Protein AF-A0A957LJ65-F1 (afdb_monomer_lite)

Sequence (81 aa):
IHIQDSQGRDVLTFAPARSYQSLAFSSPLMVAGETYTVYVGGASSGAVTNGLYAGGAYTPGAEVTSFTVESIVTQIGARSR

Secondary structure (DSSP, 8-state):
-EEEETT--EEEEE--SS--S------TT--TT-EEEEEES-EE-SEEETTEEESS-EE--EEEEEEE--SS---------

Structure (mmCIF, N/CA/C/O backbone):
data_AF-A0A957LJ65-F1
#
_entry.id   AF-A0A957LJ65-F1
#
loop_
_atom_site.group_PDB
_atom_site.id
_atom_site.type_symbol
_atom_site.label_atom_id
_atom_site.label_alt_id
_atom_site.label_comp_id
_atom_site.label_asym_id
_atom_site.label_entity_id
_atom_site.label_seq_id
_atom_site.pdbx_PDB_ins_code
_atom_site.Cartn_x
_atom_site.Cartn_y
_atom_site.Cartn_z
_atom_site.occupancy
_atom_site.B_iso_or_equiv
_atom_site.auth_seq_id
_atom_site.auth_comp_id
_atom_site.auth_asym_id
_atom_site.auth_atom_id
_atom_site.pdbx_PDB_model_num
ATOM 1 N N . ILE A 1 1 ? 3.742 -3.580 -4.253 1.00 88.56 1 ILE A N 1
ATOM 2 C CA . ILE A 1 1 ? 2.455 -3.591 -3.538 1.00 88.56 1 ILE A CA 1
ATOM 3 C C . ILE A 1 1 ? 1.920 -2.177 -3.539 1.00 88.56 1 ILE A C 1
ATOM 5 O O . ILE A 1 1 ? 2.690 -1.242 -3.350 1.00 88.56 1 ILE A O 1
ATOM 9 N N . HIS A 1 2 ? 0.646 -2.032 -3.836 1.00 91.25 2 HIS A N 1
ATOM 10 C CA . HIS A 1 2 ? -0.051 -0.764 -3.811 1.00 91.25 2 HIS A CA 1
ATOM 11 C C . HIS A 1 2 ? -1.335 -0.944 -3.014 1.00 91.25 2 HIS A C 1
ATOM 13 O O . HIS A 1 2 ? -1.997 -1.969 -3.164 1.00 91.25 2 HIS A O 1
ATOM 19 N N . ILE A 1 3 ? -1.646 0.009 -2.149 1.00 91.00 3 ILE A N 1
ATOM 20 C CA . ILE A 1 3 ? -2.862 0.047 -1.349 1.00 91.00 3 ILE A CA 1
ATOM 21 C C . ILE A 1 3 ? -3.539 1.376 -1.654 1.00 91.00 3 ILE A C 1
ATOM 23 O O . ILE A 1 3 ? -2.941 2.432 -1.447 1.00 91.00 3 ILE A O 1
ATOM 27 N N . GLN A 1 4 ? -4.785 1.307 -2.104 1.00 91.19 4 GLN A N 1
ATOM 28 C CA . GLN A 1 4 ? -5.642 2.474 -2.296 1.00 91.19 4 GLN A CA 1
ATOM 29 C C . GLN A 1 4 ? -6.928 2.324 -1.492 1.00 91.19 4 GLN A C 1
ATOM 31 O O . GLN A 1 4 ? -7.355 1.204 -1.193 1.00 91.19 4 GLN A O 1
ATOM 36 N N . ASP A 1 5 ? -7.538 3.450 -1.149 1.00 90.44 5 ASP A N 1
ATOM 37 C CA . ASP A 1 5 ? -8.853 3.470 -0.516 1.00 90.44 5 ASP A CA 1
ATOM 38 C C . ASP A 1 5 ? -10.002 3.308 -1.528 1.00 90.44 5 ASP A C 1
ATOM 40 O O . ASP A 1 5 ? -9.798 3.205 -2.742 1.00 90.44 5 ASP A O 1
ATOM 44 N N . SER A 1 6 ? -11.230 3.304 -1.009 1.00 86.69 6 SER A N 1
ATOM 45 C CA . SER A 1 6 ? -12.475 3.233 -1.782 1.00 86.69 6 SER A CA 1
ATOM 46 C C . SER A 1 6 ? -12.659 4.387 -2.782 1.00 86.69 6 SER A C 1
ATOM 48 O O . SER A 1 6 ? -13.416 4.252 -3.742 1.00 86.69 6 SER A O 1
ATOM 50 N N . GLN A 1 7 ? -11.955 5.506 -2.585 1.00 84.94 7 GLN A N 1
ATOM 51 C CA . GLN A 1 7 ? -11.982 6.698 -3.436 1.00 84.94 7 GLN A CA 1
ATOM 52 C C . GLN A 1 7 ? -10.845 6.705 -4.476 1.00 84.94 7 GLN A C 1
ATOM 54 O O . GLN A 1 7 ? -10.708 7.670 -5.228 1.00 84.94 7 GLN A O 1
ATOM 59 N N . GLY A 1 8 ? -10.010 5.659 -4.519 1.00 83.81 8 GLY A N 1
ATOM 60 C CA . GLY A 1 8 ? -8.847 5.577 -5.404 1.00 83.81 8 GLY A CA 1
ATOM 61 C C . GLY A 1 8 ? -7.676 6.468 -4.976 1.00 83.81 8 GLY A C 1
ATOM 62 O O . GLY A 1 8 ? -6.787 6.739 -5.783 1.00 83.81 8 GLY A O 1
ATOM 63 N N . ARG A 1 9 ? -7.655 6.949 -3.726 1.00 86.88 9 ARG A N 1
ATOM 64 C CA . ARG A 1 9 ? -6.504 7.674 -3.177 1.00 86.88 9 ARG A CA 1
ATOM 65 C C . ARG A 1 9 ? -5.410 6.685 -2.802 1.00 86.88 9 ARG A C 1
ATOM 67 O O . ARG A 1 9 ? -5.670 5.688 -2.129 1.00 86.88 9 ARG A O 1
ATOM 74 N N . ASP A 1 10 ? -4.182 7.004 -3.198 1.00 87.50 10 ASP A N 1
ATOM 75 C CA . ASP A 1 10 ? -2.998 6.225 -2.844 1.00 87.50 10 ASP A CA 1
ATOM 76 C C . ASP A 1 10 ? -2.709 6.344 -1.340 1.00 87.50 10 ASP A C 1
ATOM 78 O O . ASP A 1 10 ? -2.527 7.442 -0.8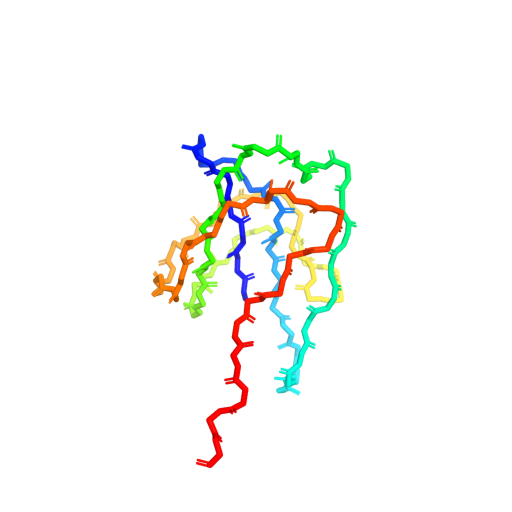06 1.00 87.50 10 ASP A O 1
ATOM 82 N N . VAL A 1 11 ? -2.688 5.202 -0.657 1.00 89.88 11 VAL A N 1
ATOM 83 C CA . VAL A 1 11 ? -2.377 5.084 0.774 1.00 89.88 11 VAL A CA 1
ATOM 84 C C . VAL A 1 11 ? -0.953 4.571 0.968 1.00 89.88 11 VAL A C 1
ATOM 86 O O . VAL A 1 11 ? -0.265 4.981 1.906 1.00 89.88 11 VAL A O 1
ATOM 89 N N . LEU A 1 12 ? -0.511 3.660 0.098 1.00 89.81 12 LEU A N 1
ATOM 90 C CA . LEU A 1 12 ? 0.825 3.083 0.114 1.00 89.81 12 LEU A CA 1
ATOM 91 C C . LEU A 1 12 ? 1.184 2.553 -1.272 1.00 89.81 12 LEU A C 1
ATOM 93 O O . LEU A 1 12 ? 0.594 1.576 -1.721 1.00 89.81 12 LEU A O 1
ATOM 97 N N . THR A 1 13 ? 2.270 3.052 -1.855 1.00 91.25 13 THR A N 1
ATOM 98 C CA . THR A 1 13 ? 2.914 2.426 -3.015 1.00 91.25 13 THR A CA 1
ATOM 99 C C . THR A 1 13 ? 4.333 2.011 -2.662 1.00 91.25 13 THR A C 1
ATOM 101 O O . THR A 1 13 ? 5.214 2.846 -2.476 1.00 91.25 13 THR A O 1
ATOM 104 N N . PHE A 1 14 ? 4.580 0.707 -2.584 1.00 89.12 14 PHE A N 1
ATOM 105 C CA . PHE A 1 14 ? 5.865 0.157 -2.164 1.00 89.12 14 PHE A CA 1
ATOM 106 C C . PHE A 1 14 ? 6.359 -0.935 -3.121 1.00 89.12 14 PHE A C 1
ATOM 108 O O . PHE A 1 14 ? 5.690 -1.949 -3.330 1.00 89.12 14 PHE A O 1
ATOM 115 N N . ALA A 1 15 ? 7.549 -0.767 -3.692 1.00 88.75 15 ALA A N 1
ATOM 116 C CA . ALA A 1 15 ? 8.262 -1.803 -4.431 1.00 88.75 15 ALA A CA 1
ATOM 117 C C . ALA A 1 15 ? 9.463 -2.285 -3.605 1.00 88.75 15 ALA A C 1
ATOM 119 O O . ALA A 1 15 ? 10.503 -1.624 -3.568 1.00 88.75 15 ALA A O 1
ATOM 120 N N . PRO A 1 16 ? 9.343 -3.436 -2.927 1.00 83.31 16 PRO A N 1
ATOM 121 C CA . PRO A 1 16 ? 10.461 -3.989 -2.190 1.00 83.31 16 PRO A CA 1
ATOM 122 C C . PRO A 1 16 ? 11.545 -4.478 -3.152 1.00 83.31 16 PRO A C 1
ATOM 124 O O . PRO A 1 16 ? 11.263 -5.182 -4.118 1.00 83.31 16 PRO A O 1
ATOM 127 N N . ALA A 1 17 ? 12.804 -4.163 -2.846 1.00 82.44 17 ALA A N 1
ATOM 128 C CA . ALA A 1 17 ? 13.956 -4.631 -3.620 1.00 82.44 17 ALA A CA 1
ATOM 129 C C . ALA A 1 17 ? 14.245 -6.137 -3.442 1.00 82.44 17 ALA A C 1
ATOM 131 O O . ALA A 1 17 ? 15.038 -6.712 -4.183 1.00 82.44 17 ALA A O 1
ATOM 132 N N . ARG A 1 18 ? 13.644 -6.776 -2.430 1.00 84.00 18 ARG A N 1
ATOM 133 C CA . ARG A 1 18 ? 13.803 -8.201 -2.108 1.00 84.00 18 ARG A CA 1
ATOM 134 C C . ARG A 1 18 ? 12.449 -8.831 -1.807 1.00 84.00 18 ARG A C 1
ATOM 136 O O . ARG A 1 18 ? 11.526 -8.152 -1.366 1.00 84.00 18 ARG A O 1
ATOM 143 N N . SER A 1 19 ? 12.347 -10.141 -1.998 1.00 83.88 19 SER A N 1
ATOM 144 C CA . SER A 1 19 ? 11.175 -10.913 -1.585 1.00 83.88 19 SER A CA 1
ATOM 145 C C . SER A 1 19 ? 10.916 -10.750 -0.085 1.00 83.88 19 SER A C 1
ATOM 147 O O . SER A 1 19 ? 11.840 -10.853 0.723 1.00 83.88 19 SER A 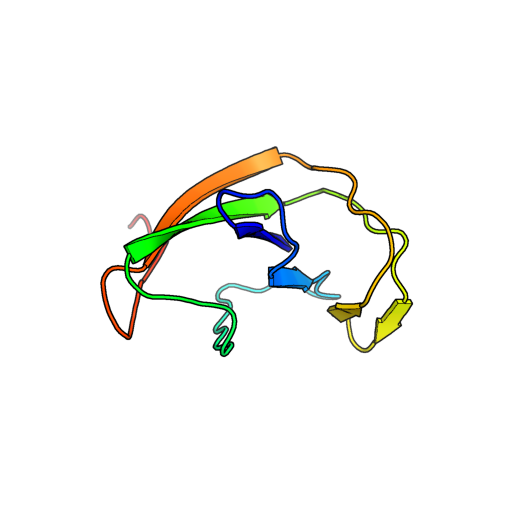O 1
ATOM 149 N N . TYR A 1 20 ? 9.659 -10.534 0.283 1.00 82.38 20 TYR A N 1
ATOM 150 C CA . TYR A 1 20 ? 9.201 -10.382 1.660 1.00 82.38 20 TYR A CA 1
ATOM 151 C C . TYR A 1 20 ? 8.069 -11.377 1.922 1.00 82.38 20 TYR A C 1
ATOM 153 O O . TYR A 1 20 ? 7.323 -11.727 1.010 1.00 82.38 20 TYR A O 1
ATOM 161 N N . GLN A 1 21 ? 7.953 -11.840 3.166 1.00 83.38 21 GLN A N 1
ATOM 162 C CA . GLN A 1 21 ? 6.892 -12.765 3.579 1.00 83.38 21 GLN A CA 1
ATOM 163 C C . GLN A 1 21 ? 5.701 -12.041 4.217 1.00 83.38 21 GLN A C 1
ATOM 165 O O . GLN A 1 21 ? 4.567 -12.499 4.094 1.00 83.38 21 GLN A O 1
ATOM 170 N N . SER A 1 22 ? 5.972 -10.929 4.901 1.00 82.75 22 SER A N 1
ATOM 171 C CA . SER A 1 22 ? 4.986 -10.145 5.640 1.00 82.75 22 SER A CA 1
ATOM 172 C C . SER A 1 22 ? 5.324 -8.663 5.524 1.00 82.75 22 SER A C 1
ATOM 174 O O . SER A 1 22 ? 6.501 -8.299 5.516 1.00 82.75 22 SER A O 1
ATOM 176 N N . LEU A 1 23 ? 4.298 -7.819 5.459 1.00 83.19 23 LEU A N 1
ATOM 177 C CA . LEU A 1 23 ? 4.412 -6.364 5.492 1.00 83.19 23 LEU A CA 1
ATOM 178 C C . LEU A 1 23 ? 3.568 -5.853 6.660 1.00 83.19 23 LEU A C 1
ATOM 180 O O . LEU A 1 23 ? 2.376 -6.139 6.722 1.00 83.19 23 LEU A O 1
ATOM 184 N N . ALA A 1 24 ? 4.190 -5.112 7.574 1.00 86.44 24 ALA A N 1
ATOM 185 C CA . ALA A 1 24 ? 3.488 -4.382 8.623 1.00 86.44 24 ALA A CA 1
ATOM 186 C C . ALA A 1 24 ? 3.462 -2.903 8.230 1.00 86.44 24 ALA A C 1
ATOM 188 O O . ALA A 1 24 ? 4.509 -2.319 7.948 1.00 86.44 24 ALA A O 1
ATOM 189 N N . PHE A 1 25 ? 2.273 -2.316 8.191 1.00 84.44 25 PHE A N 1
ATOM 190 C CA . PHE A 1 25 ? 2.069 -0.928 7.801 1.00 84.44 25 PHE A CA 1
ATOM 191 C C . PHE A 1 25 ? 1.049 -0.283 8.735 1.00 84.44 25 PHE A C 1
ATOM 193 O O . PHE A 1 25 ? 0.015 -0.874 9.034 1.00 84.44 25 PHE A O 1
ATOM 200 N N . SER A 1 26 ? 1.358 0.927 9.195 1.00 84.62 26 SER A N 1
ATOM 201 C CA . SER A 1 26 ? 0.481 1.749 10.025 1.00 84.62 26 SER A CA 1
ATOM 202 C C . SER A 1 26 ? 0.559 3.188 9.533 1.00 84.62 26 SER A C 1
ATOM 204 O O . SER A 1 26 ? 1.651 3.755 9.469 1.00 84.62 26 SER A O 1
ATOM 206 N N . SER A 1 27 ? -0.580 3.783 9.201 1.00 83.00 27 SER A N 1
ATOM 207 C CA . SER A 1 27 ? -0.657 5.153 8.699 1.00 83.00 27 SER A CA 1
ATOM 208 C C . SER A 1 27 ? -1.903 5.844 9.243 1.00 83.00 27 SER A C 1
ATOM 210 O O . SER A 1 27 ? -2.935 5.185 9.367 1.00 83.00 27 SER A O 1
ATOM 212 N N . PRO A 1 28 ? -1.857 7.163 9.514 1.00 83.00 28 PRO A N 1
ATOM 213 C CA . PRO A 1 28 ? -3.051 7.934 9.867 1.00 83.00 28 PRO A CA 1
ATOM 214 C C . PRO A 1 28 ? -4.092 7.981 8.735 1.00 83.00 28 PRO A C 1
ATOM 216 O O . PRO A 1 28 ? -5.234 8.354 8.976 1.00 83.00 28 PRO A O 1
ATOM 219 N N . LEU A 1 29 ? -3.711 7.607 7.506 1.00 82.56 29 LEU A N 1
ATOM 220 C CA . LEU A 1 29 ? -4.626 7.475 6.369 1.00 82.56 29 LEU A CA 1
ATOM 221 C C . LEU A 1 29 ? -5.454 6.178 6.410 1.00 82.56 29 LEU A C 1
ATOM 223 O O . LEU A 1 29 ? -6.391 6.041 5.624 1.00 82.56 29 LEU A O 1
ATOM 227 N N . MET A 1 30 ? -5.120 5.228 7.295 1.00 82.81 30 MET A N 1
ATOM 228 C CA . MET A 1 30 ? -5.930 4.032 7.530 1.00 82.81 30 MET A CA 1
ATOM 229 C C . MET A 1 30 ? -7.016 4.343 8.559 1.00 82.81 30 MET A C 1
ATOM 231 O O . MET A 1 30 ? -6.732 4.545 9.739 1.00 82.81 30 MET A O 1
ATOM 235 N N . VAL A 1 31 ? -8.260 4.383 8.095 1.00 84.81 31 VAL A N 1
ATOM 236 C CA . VAL A 1 31 ? -9.438 4.752 8.876 1.00 84.81 31 VAL A CA 1
ATOM 237 C C . VAL A 1 31 ? -10.286 3.508 9.110 1.00 84.81 31 VAL A C 1
ATOM 239 O O . VAL A 1 31 ? -10.514 2.714 8.199 1.00 84.81 31 VAL A O 1
ATOM 242 N N . ALA A 1 32 ? -10.753 3.334 10.345 1.00 83.38 32 ALA A N 1
ATOM 243 C CA . ALA A 1 32 ? -11.659 2.244 10.672 1.00 83.38 32 ALA A CA 1
ATOM 244 C C . ALA A 1 32 ? -13.017 2.432 9.970 1.00 83.38 32 ALA A C 1
ATOM 246 O O . ALA A 1 32 ? -13.565 3.531 9.957 1.00 83.38 32 ALA A O 1
ATOM 247 N N . GLY A 1 33 ? -13.557 1.356 9.404 1.00 83.00 33 GLY A N 1
ATOM 248 C CA . GLY A 1 33 ? -14.769 1.342 8.586 1.00 83.00 33 GLY A CA 1
ATOM 249 C C . GLY A 1 33 ? -14.525 1.557 7.090 1.00 83.00 33 GLY A C 1
ATOM 250 O O . GLY A 1 33 ? -15.440 1.335 6.302 1.00 83.00 33 GLY A O 1
ATOM 251 N N . GLU A 1 34 ? -13.310 1.931 6.676 1.00 87.31 34 GLU A N 1
ATOM 252 C CA . GLU A 1 34 ? -12.973 2.105 5.261 1.00 87.31 34 GLU A CA 1
ATOM 253 C C . GLU A 1 34 ? -12.481 0.807 4.620 1.00 87.31 34 GLU A C 1
ATOM 255 O O . GLU A 1 34 ? -11.843 -0.042 5.254 1.00 87.31 34 GLU A O 1
ATOM 260 N N . THR A 1 35 ? -12.780 0.669 3.328 1.00 88.56 35 THR A N 1
ATOM 261 C CA . THR A 1 35 ? -12.333 -0.461 2.508 1.00 88.56 35 THR A CA 1
ATOM 262 C C . THR A 1 35 ? -11.130 -0.061 1.672 1.00 88.56 35 THR A C 1
ATOM 264 O O . THR A 1 35 ? -11.131 0.975 1.006 1.00 88.56 35 THR A O 1
ATOM 267 N N . TYR A 1 36 ? -10.118 -0.920 1.688 1.00 90.50 36 TYR A N 1
ATOM 268 C CA . TYR A 1 36 ? -8.870 -0.746 0.970 1.00 90.50 36 TYR A CA 1
ATOM 269 C C . TYR A 1 36 ? -8.643 -1.914 0.023 1.00 90.50 36 TYR A C 1
ATOM 271 O O . TYR A 1 36 ? -8.958 -3.064 0.331 1.00 90.50 36 TYR A O 1
ATOM 279 N N . THR A 1 37 ? -8.062 -1.611 -1.132 1.00 91.12 37 THR A N 1
ATOM 280 C CA . THR A 1 37 ? -7.762 -2.604 -2.165 1.00 91.12 37 THR A CA 1
ATOM 281 C C . THR A 1 37 ? -6.259 -2.718 -2.347 1.00 91.12 37 THR A C 1
ATOM 283 O O . THR A 1 37 ? -5.560 -1.707 -2.438 1.00 91.12 37 THR A O 1
ATOM 286 N N . VAL A 1 38 ? -5.762 -3.952 -2.386 1.00 90.88 38 VAL A N 1
ATOM 287 C CA . VAL A 1 38 ? -4.341 -4.273 -2.506 1.00 90.88 38 VAL A CA 1
ATOM 288 C C . VAL A 1 38 ? -4.038 -4.777 -3.908 1.00 90.88 38 VAL A C 1
ATOM 290 O O . VAL A 1 38 ? -4.593 -5.781 -4.353 1.00 90.88 38 VAL A O 1
ATOM 293 N N . TYR A 1 39 ? -3.075 -4.137 -4.562 1.00 90.31 39 TYR A N 1
ATOM 294 C CA . TYR A 1 39 ? -2.581 -4.494 -5.886 1.00 90.31 39 TYR A CA 1
ATOM 295 C C . TYR A 1 39 ? -1.102 -4.891 -5.846 1.00 90.31 39 TYR A C 1
ATOM 297 O O . TYR A 1 39 ? -0.294 -4.355 -5.075 1.00 90.31 39 TYR A O 1
ATOM 305 N N . VAL A 1 40 ? -0.703 -5.817 -6.718 1.00 88.88 40 VAL A N 1
ATOM 306 C CA . VAL A 1 40 ? 0.698 -6.225 -6.912 1.00 88.88 40 VAL A CA 1
ATOM 307 C C . VAL A 1 40 ? 1.051 -6.295 -8.395 1.00 88.88 40 VAL A C 1
ATOM 309 O O . VAL A 1 40 ? 0.187 -6.419 -9.255 1.00 88.88 40 VAL A O 1
ATOM 312 N N . GLY A 1 41 ? 2.342 -6.173 -8.710 1.00 84.94 41 GLY A N 1
ATOM 313 C CA . GLY A 1 41 ? 2.827 -6.202 -10.096 1.00 84.94 41 GLY A CA 1
ATOM 314 C C . GLY A 1 41 ? 2.558 -4.933 -10.917 1.00 84.94 41 GLY A C 1
ATOM 315 O O . GL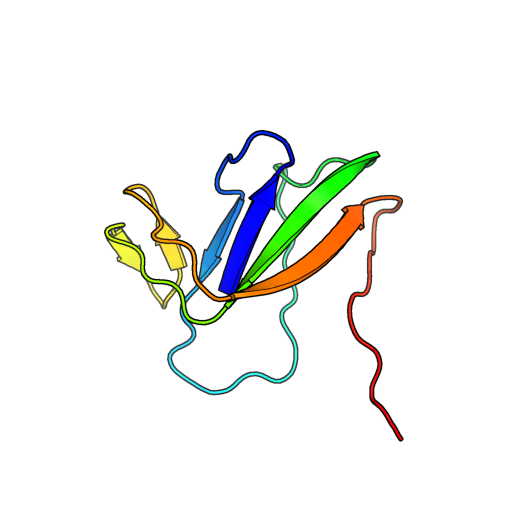Y A 1 41 ? 2.882 -4.918 -12.096 1.00 84.94 41 GLY A O 1
ATOM 316 N N . GLY A 1 42 ? 1.988 -3.880 -10.321 1.00 86.25 42 GLY A N 1
ATOM 317 C CA . GLY A 1 42 ? 1.840 -2.573 -10.976 1.00 86.25 42 GLY A CA 1
ATOM 318 C C . GLY A 1 42 ? 3.122 -1.734 -10.957 1.00 86.25 42 GLY A C 1
ATOM 319 O O . GLY A 1 42 ? 4.117 -2.110 -10.331 1.00 86.25 42 GLY A O 1
ATOM 320 N N . ALA A 1 43 ? 3.074 -0.569 -11.601 1.00 85.38 43 ALA A N 1
ATOM 321 C CA . ALA A 1 43 ? 4.193 0.369 -11.717 1.00 85.38 43 ALA A CA 1
ATOM 322 C C . ALA A 1 43 ? 3.795 1.768 -11.223 1.00 85.38 43 ALA A C 1
ATOM 324 O O . ALA A 1 43 ? 2.628 2.139 -11.289 1.00 85.38 43 ALA A O 1
ATOM 325 N N . SER A 1 44 ? 4.754 2.560 -10.743 1.00 89.12 44 SER A N 1
ATOM 326 C CA . SER A 1 44 ? 4.521 3.952 -10.338 1.00 89.12 44 SER A CA 1
ATOM 327 C C . SER A 1 44 ? 5.559 4.875 -10.963 1.00 89.12 44 SER A C 1
ATOM 329 O O . SER A 1 44 ? 6.736 4.518 -11.045 1.00 89.12 44 SER A O 1
ATOM 331 N N . SER A 1 45 ? 5.117 6.057 -11.396 1.00 87.81 45 SER A N 1
ATOM 332 C CA . SER A 1 45 ? 5.987 7.142 -11.873 1.00 87.81 45 SER A CA 1
ATOM 333 C C . SER A 1 45 ? 6.461 8.079 -10.755 1.00 87.81 45 SER A C 1
ATOM 335 O O . SER A 1 45 ? 7.136 9.070 -11.030 1.00 87.81 45 SER A O 1
ATOM 337 N N . GLY A 1 46 ? 6.094 7.787 -9.503 1.00 87.12 46 GLY A N 1
ATOM 338 C CA . GLY A 1 46 ? 6.454 8.584 -8.336 1.00 87.12 46 GLY A CA 1
ATOM 339 C C . GLY A 1 46 ? 7.947 8.611 -8.020 1.00 87.12 46 GLY A C 1
ATOM 340 O O . GLY A 1 46 ? 8.729 7.778 -8.484 1.00 87.12 46 GLY A O 1
ATOM 341 N N . ALA A 1 47 ? 8.340 9.548 -7.158 1.00 87.56 47 ALA A N 1
ATOM 342 C CA . ALA A 1 47 ? 9.689 9.574 -6.613 1.00 87.56 47 ALA A CA 1
ATOM 343 C C . ALA A 1 47 ? 9.853 8.417 -5.621 1.00 87.56 47 ALA A C 1
ATOM 345 O O . ALA A 1 47 ? 9.099 8.315 -4.655 1.00 87.56 47 ALA A O 1
ATOM 346 N N . VAL A 1 48 ? 10.835 7.544 -5.850 1.00 88.94 48 VAL A N 1
ATOM 347 C CA . VAL A 1 48 ? 11.084 6.382 -4.992 1.00 88.94 48 VAL A CA 1
ATOM 348 C C . VAL A 1 48 ? 12.206 6.661 -3.995 1.00 88.94 48 VAL A C 1
ATOM 350 O O . VAL A 1 48 ? 13.297 7.083 -4.367 1.00 88.94 48 VAL A O 1
ATOM 353 N N . THR A 1 49 ? 11.959 6.392 -2.715 1.00 87.75 49 THR A N 1
ATOM 354 C CA . THR A 1 49 ? 12.970 6.409 -1.649 1.00 87.75 49 THR A CA 1
ATOM 355 C C . THR A 1 49 ? 12.879 5.104 -0.870 1.00 87.75 49 THR A C 1
ATOM 357 O O . THR A 1 49 ? 11.847 4.797 -0.283 1.00 87.75 49 THR A O 1
ATOM 360 N N . ASN A 1 50 ? 13.949 4.301 -0.875 1.00 84.38 50 ASN A N 1
ATOM 361 C CA . ASN A 1 50 ? 13.984 2.981 -0.222 1.00 84.38 50 ASN A CA 1
ATOM 362 C C . ASN A 1 50 ? 12.827 2.042 -0.633 1.00 84.38 50 ASN A C 1
ATOM 364 O O . ASN A 1 50 ? 12.324 1.270 0.179 1.00 84.38 50 ASN A O 1
ATOM 368 N N . GLY A 1 51 ? 12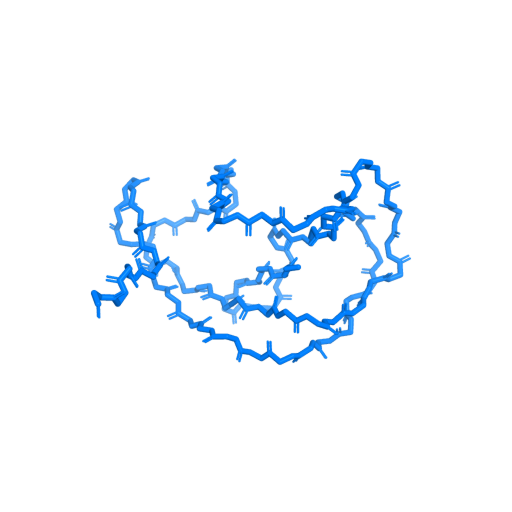.386 2.119 -1.893 1.00 85.19 51 GLY A N 1
ATOM 369 C CA . GLY A 1 51 ? 11.267 1.328 -2.418 1.00 85.19 51 GLY A CA 1
ATOM 370 C C . GLY A 1 51 ? 9.879 1.913 -2.141 1.00 85.19 51 GLY A C 1
ATOM 371 O O . GLY A 1 51 ? 8.910 1.439 -2.723 1.00 85.19 51 GLY A O 1
ATOM 372 N N . LEU A 1 52 ? 9.756 2.950 -1.310 1.00 88.19 52 LEU A N 1
ATOM 373 C CA . LEU A 1 52 ? 8.505 3.682 -1.103 1.00 88.19 52 LEU A CA 1
ATOM 374 C C . LEU A 1 52 ? 8.368 4.776 -2.164 1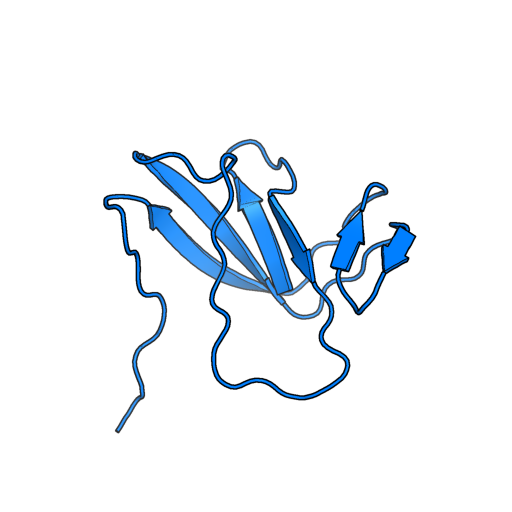.00 88.19 52 LEU A C 1
ATOM 376 O O . LEU A 1 52 ? 9.254 5.620 -2.288 1.00 88.19 52 LEU A O 1
ATOM 380 N N . TYR A 1 53 ? 7.272 4.761 -2.917 1.00 89.00 53 TYR A N 1
ATOM 381 C CA . TYR A 1 53 ? 6.951 5.794 -3.898 1.00 89.00 53 TYR A CA 1
ATOM 382 C C . TYR A 1 53 ? 6.127 6.903 -3.247 1.00 89.00 53 TYR A C 1
ATOM 384 O O . TYR A 1 53 ? 5.178 6.630 -2.514 1.00 89.00 53 TYR A O 1
ATOM 392 N N . ALA A 1 54 ? 6.483 8.149 -3.548 1.00 85.69 54 ALA A N 1
ATOM 393 C CA . ALA A 1 54 ? 5.760 9.343 -3.139 1.00 85.69 54 ALA A CA 1
ATOM 394 C C . ALA A 1 54 ? 5.401 10.195 -4.365 1.00 85.69 54 ALA A C 1
ATOM 396 O O . ALA A 1 54 ? 6.260 10.518 -5.193 1.00 85.69 54 ALA A O 1
ATOM 397 N N . GLY A 1 55 ? 4.125 10.579 -4.457 1.00 82.12 55 GLY A N 1
ATOM 398 C CA . GLY A 1 55 ? 3.580 11.325 -5.592 1.00 82.12 55 GLY A CA 1
ATOM 399 C C . GLY A 1 55 ? 3.574 10.528 -6.902 1.00 82.12 55 GLY A C 1
ATOM 400 O O . GLY A 1 55 ? 3.916 9.350 -6.937 1.00 82.12 55 GLY A O 1
ATOM 401 N N . GLY A 1 56 ? 3.192 11.190 -7.995 1.00 84.88 56 GLY A N 1
ATOM 402 C CA . GLY A 1 56 ? 3.098 10.570 -9.320 1.00 84.88 56 GLY A CA 1
ATOM 403 C C . GLY A 1 56 ? 1.787 9.817 -9.554 1.00 84.88 56 GLY A C 1
ATOM 404 O O . GLY A 1 56 ? 0.828 9.954 -8.798 1.00 84.88 56 GLY A O 1
ATOM 405 N N . ALA A 1 57 ? 1.746 9.054 -10.645 1.00 85.19 57 ALA A N 1
ATOM 406 C CA . ALA A 1 57 ? 0.596 8.245 -11.027 1.00 85.19 57 ALA A CA 1
ATOM 407 C C . ALA A 1 57 ? 0.927 6.759 -10.870 1.00 85.19 57 ALA A C 1
ATOM 409 O O . ALA A 1 57 ? 1.996 6.297 -11.288 1.00 85.19 57 ALA A O 1
ATOM 410 N N . TYR A 1 58 ? -0.009 6.012 -10.291 1.00 85.69 58 TYR A N 1
ATOM 411 C CA . TYR A 1 58 ? 0.074 4.563 -10.198 1.00 85.69 58 TYR A CA 1
ATOM 412 C C . TYR A 1 58 ? -0.605 3.915 -11.409 1.00 85.69 58 TYR A C 1
ATOM 414 O O . TYR A 1 58 ? -1.722 4.271 -11.778 1.00 85.69 58 TYR A O 1
ATOM 422 N N . THR A 1 59 ? 0.080 2.960 -12.036 1.00 87.56 59 THR A N 1
ATOM 423 C CA . THR A 1 59 ? -0.486 2.078 -13.059 1.00 87.56 59 THR A CA 1
ATOM 424 C C . THR A 1 59 ? -0.885 0.767 -12.382 1.00 87.56 59 THR A C 1
ATOM 426 O O . THR A 1 59 ? 0.007 0.044 -11.912 1.00 87.56 59 THR A O 1
ATOM 429 N N . PRO A 1 60 ? -2.193 0.457 -12.305 1.00 83.50 60 PRO A N 1
ATOM 430 C CA . PRO A 1 60 ? -2.682 -0.700 -11.574 1.00 83.50 60 PRO A CA 1
ATOM 431 C C . PRO A 1 60 ? -2.142 -2.007 -12.143 1.00 83.50 60 PRO A C 1
ATOM 433 O O . PRO A 1 60 ? -2.119 -2.228 -13.352 1.00 83.50 60 PRO A O 1
ATOM 436 N N . GLY A 1 61 ? -1.669 -2.854 -11.230 1.00 85.88 61 GLY A N 1
ATOM 437 C CA . GLY A 1 61 ? -1.324 -4.241 -11.517 1.00 85.88 61 GLY A CA 1
ATOM 438 C C . GLY A 1 61 ? -2.516 -5.170 -11.302 1.00 85.88 61 GLY A C 1
ATOM 439 O O . GLY A 1 61 ? -3.669 -4.779 -11.462 1.00 85.88 61 GLY A O 1
ATOM 440 N N . ALA A 1 62 ? -2.233 -6.402 -10.886 1.00 88.75 62 ALA A N 1
ATOM 441 C CA . ALA A 1 62 ? -3.267 -7.352 -10.499 1.00 88.75 62 ALA A CA 1
ATOM 442 C C . ALA A 1 62 ? -3.791 -7.028 -9.094 1.00 88.75 62 ALA A C 1
ATOM 444 O O . ALA A 1 62 ? -3.003 -6.858 -8.155 1.00 88.75 62 ALA A O 1
ATOM 445 N N . GLU A 1 63 ? -5.112 -6.970 -8.951 1.00 89.62 63 GLU A N 1
ATOM 446 C CA . GLU A 1 63 ? -5.766 -6.948 -7.647 1.00 89.62 63 GLU A CA 1
ATOM 447 C C . GLU A 1 63 ? -5.530 -8.287 -6.942 1.00 89.62 63 GLU A C 1
ATOM 449 O O . GLU A 1 63 ? -5.740 -9.355 -7.517 1.00 89.62 63 GLU A O 1
ATOM 454 N N . VAL A 1 64 ? -5.053 -8.230 -5.702 1.00 87.81 64 VAL A N 1
ATOM 455 C CA . VAL A 1 64 ? -4.828 -9.420 -4.873 1.00 87.81 64 VAL A CA 1
ATOM 456 C C . VAL A 1 64 ? -6.009 -9.655 -3.952 1.00 87.81 64 VAL A C 1
ATOM 458 O O . VAL A 1 64 ? -6.426 -10.794 -3.761 1.00 87.81 64 VAL A O 1
ATOM 461 N N . THR A 1 65 ? -6.483 -8.588 -3.311 1.00 87.31 65 THR A N 1
ATOM 462 C CA . THR A 1 65 ? -7.521 -8.661 -2.287 1.00 87.31 65 THR A CA 1
ATOM 463 C C . THR A 1 65 ? -8.034 -7.271 -1.930 1.00 87.31 65 THR A C 1
ATOM 465 O O . THR A 1 65 ? -7.312 -6.278 -2.048 1.00 87.31 65 THR A O 1
ATOM 468 N N . SER A 1 66 ? -9.256 -7.225 -1.419 1.00 88.62 66 SER A N 1
ATOM 469 C CA . SER A 1 66 ? -9.871 -6.062 -0.793 1.00 88.62 66 SER A CA 1
ATOM 470 C C . SER A 1 66 ? -10.207 -6.391 0.658 1.00 88.62 66 SER A C 1
ATOM 472 O O . SER A 1 66 ? -10.689 -7.488 0.946 1.00 88.62 66 SER A O 1
ATOM 474 N N . PHE A 1 67 ? -9.995 -5.449 1.570 1.00 85.25 67 PHE A N 1
ATOM 475 C CA . PHE A 1 67 ? -10.285 -5.637 2.988 1.00 85.25 67 PHE A CA 1
ATOM 476 C C . PHE A 1 67 ? -10.841 -4.361 3.612 1.00 85.25 67 PHE A C 1
ATOM 478 O O . PHE A 1 67 ? -10.459 -3.254 3.237 1.00 85.25 67 PHE A O 1
ATOM 485 N N . THR A 1 68 ? -11.710 -4.524 4.602 1.00 86.81 68 THR A N 1
ATOM 486 C CA . THR A 1 68 ? -12.233 -3.420 5.407 1.00 86.81 68 THR A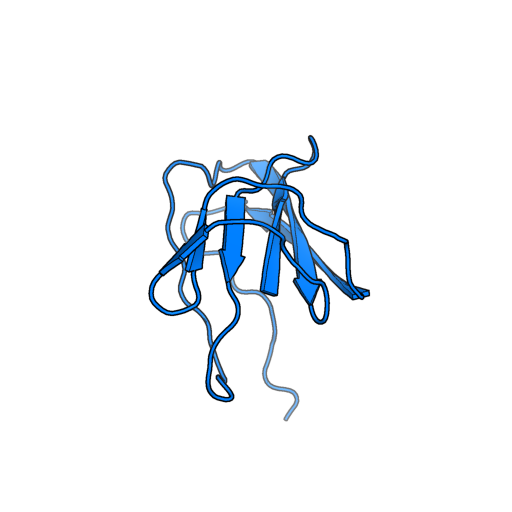 CA 1
ATOM 487 C C . THR A 1 68 ? -11.480 -3.374 6.730 1.00 86.81 68 THR A C 1
ATOM 489 O O . THR A 1 68 ? -11.304 -4.400 7.390 1.00 86.81 68 THR A O 1
ATOM 492 N N . VAL A 1 69 ? -10.989 -2.196 7.113 1.00 83.62 69 VAL A N 1
ATOM 493 C CA . VAL A 1 69 ? -10.307 -2.014 8.401 1.00 83.62 69 VAL A CA 1
ATOM 494 C C . VAL A 1 69 ? -11.374 -1.886 9.478 1.00 83.62 69 VAL A C 1
ATOM 496 O O . VAL A 1 69 ? -11.911 -0.811 9.691 1.00 83.62 69 VAL A O 1
ATOM 499 N N . GLU A 1 70 ? -11.724 -2.974 10.157 1.00 77.44 70 GLU A N 1
ATOM 500 C CA . GLU A 1 70 ? -12.758 -2.937 11.208 1.00 77.44 70 GLU A CA 1
ATOM 501 C C . GLU A 1 70 ? -12.186 -2.632 12.600 1.00 77.44 70 GLU A C 1
ATOM 503 O O . GLU A 1 70 ? -12.896 -2.158 13.484 1.00 77.44 70 GLU A O 1
ATOM 508 N N . SER A 1 71 ? -10.894 -2.898 12.810 1.00 72.06 71 SER A N 1
ATOM 509 C CA . SER A 1 71 ? -10.239 -2.772 14.113 1.00 72.06 71 SER A CA 1
ATOM 510 C C . SER A 1 71 ? -8.781 -2.325 13.982 1.00 72.06 71 SER A C 1
ATOM 512 O O . SER A 1 71 ? -8.224 -2.289 12.885 1.00 72.06 71 SER A O 1
ATOM 514 N N . ILE A 1 72 ? -8.148 -2.011 15.120 1.00 69.06 72 ILE A N 1
ATOM 515 C CA . ILE A 1 72 ? -6.766 -1.491 15.214 1.00 69.06 72 ILE A CA 1
ATOM 516 C C . ILE A 1 72 ? -5.762 -2.419 14.508 1.00 69.06 72 ILE A C 1
ATOM 518 O O . ILE A 1 72 ? -4.744 -1.966 13.989 1.00 69.06 72 ILE A O 1
ATOM 522 N N . VAL A 1 73 ? -6.055 -3.722 14.472 1.00 69.94 73 VAL A N 1
ATOM 523 C CA . VAL A 1 73 ? -5.278 -4.724 13.743 1.00 69.94 73 VAL A CA 1
ATOM 524 C C . VAL A 1 73 ? -6.198 -5.439 12.765 1.00 69.94 73 VAL A C 1
ATOM 526 O O . VAL A 1 73 ? -7.191 -6.038 13.167 1.00 69.94 73 VAL A O 1
ATOM 529 N N . THR A 1 74 ? -5.833 -5.412 11.485 1.00 75.38 74 THR A N 1
ATOM 530 C CA . THR A 1 74 ? -6.476 -6.211 10.436 1.00 75.38 74 THR A CA 1
ATOM 531 C C . THR A 1 74 ? -5.414 -7.105 9.808 1.00 75.38 74 THR A C 1
ATOM 533 O O . THR A 1 74 ? -4.399 -6.614 9.316 1.00 75.38 74 THR A O 1
ATOM 536 N N . GLN A 1 75 ? -5.611 -8.424 9.867 1.00 75.00 75 GLN A N 1
ATOM 537 C CA . GLN A 1 75 ? -4.697 -9.392 9.265 1.00 75.00 75 GLN A CA 1
ATOM 538 C C . GLN A 1 75 ? -5.282 -9.904 7.954 1.00 75.00 75 GLN A C 1
ATOM 540 O O . GLN A 1 75 ? -6.389 -10.433 7.926 1.00 75.00 75 GLN A O 1
ATOM 545 N N . ILE A 1 76 ? -4.507 -9.779 6.880 1.00 72.75 76 ILE A N 1
ATOM 546 C CA . ILE A 1 76 ? -4.891 -10.248 5.552 1.00 72.75 76 ILE A CA 1
ATOM 547 C C . ILE A 1 76 ? -3.905 -11.330 5.132 1.00 72.75 76 ILE A C 1
ATOM 549 O O . ILE A 1 76 ? -2.695 -11.102 5.097 1.00 72.75 76 ILE A O 1
ATOM 553 N N . GLY A 1 77 ? -4.444 -12.503 4.813 1.00 65.69 77 GLY A N 1
ATOM 554 C CA . GLY A 1 77 ? -3.677 -13.697 4.481 1.00 65.69 77 GLY A CA 1
ATOM 555 C C . GLY A 1 77 ? -3.550 -14.662 5.660 1.00 65.69 77 GLY A C 1
ATOM 556 O O . GLY A 1 77 ? -3.262 -14.276 6.791 1.00 65.69 77 GLY A O 1
ATOM 557 N N . ALA A 1 78 ? -3.740 -15.946 5.368 1.00 63.19 78 ALA A N 1
ATOM 558 C CA . ALA A 1 78 ? -3.437 -17.050 6.265 1.00 63.19 78 ALA A CA 1
ATOM 559 C C . ALA A 1 78 ? -2.384 -17.941 5.599 1.00 63.19 78 ALA A C 1
ATOM 561 O O . ALA A 1 78 ? -2.412 -18.151 4.387 1.00 63.19 78 ALA A O 1
ATOM 562 N N . ARG A 1 79 ? -1.450 -18.474 6.394 1.00 51.28 79 ARG A N 1
ATOM 563 C CA . ARG A 1 79 ? -0.565 -19.554 5.949 1.00 51.28 79 ARG A CA 1
ATOM 564 C C . ARG A 1 79 ? -1.436 -20.771 5.641 1.00 51.28 79 ARG A C 1
ATOM 566 O O . ARG A 1 79 ? -1.934 -21.398 6.574 1.00 51.28 79 ARG A O 1
ATOM 573 N N . SER A 1 80 ? -1.626 -21.094 4.365 1.00 51.09 80 SER A N 1
ATOM 574 C CA . SER A 1 80 ? -2.120 -22.411 3.962 1.00 51.09 80 SER A CA 1
ATOM 575 C C . SER A 1 80 ? -1.133 -23.446 4.506 1.00 51.09 80 SER A C 1
ATOM 577 O O . SER A 1 80 ? 0.067 -23.335 4.248 1.00 51.09 80 SER A O 1
ATOM 579 N N . ARG A 1 81 ? -1.624 -24.359 5.347 1.00 46.47 81 ARG A N 1
ATOM 580 C CA . ARG A 1 81 ? -0.854 -25.502 5.850 1.00 46.47 81 ARG A CA 1
ATOM 581 C C . ARG A 1 81 ? -0.502 -26.462 4.724 1.00 46.47 81 ARG A C 1
ATOM 583 O O . ARG A 1 81 ? -1.347 -26.609 3.815 1.00 46.47 81 ARG A O 1
#

Radius of gyration: 12.73 Å; chains: 1; bounding box: 29×37×28 Å

Foldseek 3Di:
DWKAWPVRHTPWQFDAPDDDDDDDDDDPVQDAQTKMWDFPPWDFPADDDNRTGDDGDIGGHDTDDMDGRHDPDDDDDDPDD

pLDDT: mean 83.47, std 8.72, range [46.47, 91.25]